Protein AF-A0A4Q2QPT4-F1 (afdb_monomer_lite)

Foldseek 3Di:
DQVVCCVPVVDRQDADEDEAEPPHADADPDDDDFDQWDALVNQVVRLVVVCVVCVVVVNNVCNLRHQEYETEQRWGDHPPDTREGDCVNCQNVLVSCVVPPRYAYAYERCAPYDPVSVVSCVVSRNVHYDDDCNVVVVVVVVVVD

Secondary structure (DSSP, 8-state):
-HHHHHHHHSS----EEEE--SSPSS--SS---PPPPPPHHHHHHHHHHHHHHHHHTT-GGGGGGEEEEE---S-EE-SS-EE---HHHHHHHHHHHTTSTT-EEEES--TT--HHHHHHHHHTTEEEE---HHHHHHHHHHHH-

Sequence (145 aa):
AEETCLEHFGEADLEYVIGTEVPVPGGAHETLSELAVTTPDAARATLEAHRHAFEKQGLNAIWPRIIALVVQPGVEFDHTNVIDYQPAKASALSQMVENYETLIFEAHSTDYQTPQSLRQLVIDHFAILKVGPALTFALREALFS

Radius of gyration: 17.46 Å; chains: 1; bounding box: 48×27×54 Å

pLDDT: mean 91.47, std 11.63, range [47.97, 98.69]

Structure (mmCIF, N/CA/C/O backbone):
data_AF-A0A4Q2QPT4-F1
#
_entry.id   AF-A0A4Q2QPT4-F1
#
loop_
_atom_site.group_PDB
_atom_site.id
_atom_site.type_symbol
_atom_site.label_atom_id
_atom_site.label_alt_id
_atom_site.label_comp_id
_atom_site.label_asym_id
_atom_site.label_entity_id
_atom_site.label_seq_id
_atom_site.pdbx_PDB_ins_code
_atom_site.Cartn_x
_atom_site.Cartn_y
_atom_site.Cartn_z
_atom_site.occupancy
_atom_site.B_iso_or_equiv
_atom_site.auth_seq_id
_atom_site.auth_comp_id
_atom_site.auth_asym_id
_atom_site.auth_atom_id
_atom_site.pdbx_PDB_model_num
ATOM 1 N N . ALA A 1 1 ? -20.341 10.475 3.354 1.00 83.75 1 ALA A N 1
ATOM 2 C CA . ALA A 1 1 ? -19.802 9.129 3.078 1.00 83.75 1 ALA A CA 1
ATOM 3 C C . ALA A 1 1 ? -20.446 8.129 4.026 1.00 83.75 1 ALA A C 1
ATOM 5 O O . ALA A 1 1 ? -21.380 7.490 3.589 1.00 83.75 1 ALA A O 1
ATOM 6 N N . GLU A 1 2 ? -20.076 8.081 5.311 1.00 89.00 2 GLU A N 1
ATOM 7 C CA . GLU A 1 2 ? -20.729 7.182 6.290 1.00 89.00 2 GLU A CA 1
ATOM 8 C C . GLU A 1 2 ? -22.237 7.432 6.426 1.00 89.00 2 GLU A C 1
ATOM 10 O O . GLU A 1 2 ? -23.032 6.513 6.274 1.00 89.00 2 GLU A O 1
ATOM 15 N N . GLU A 1 3 ? -22.645 8.691 6.620 1.00 89.50 3 GLU A N 1
ATOM 16 C CA . GLU A 1 3 ? -24.069 9.069 6.642 1.00 89.50 3 GLU A CA 1
ATOM 17 C C . GLU A 1 3 ? -24.772 8.677 5.337 1.00 89.50 3 GLU A C 1
ATOM 19 O O . GLU A 1 3 ? -25.861 8.124 5.357 1.00 89.50 3 GLU A O 1
ATOM 24 N N . THR A 1 4 ? -24.101 8.869 4.200 1.00 89.88 4 THR A N 1
ATOM 25 C CA . THR A 1 4 ? -24.604 8.493 2.875 1.00 89.88 4 THR A CA 1
ATOM 26 C C . THR A 1 4 ? -24.794 6.979 2.745 1.00 89.88 4 THR A C 1
ATOM 28 O O . THR A 1 4 ? -25.803 6.547 2.197 1.00 89.88 4 THR A O 1
ATOM 31 N N . CYS A 1 5 ? -23.862 6.163 3.253 1.00 89.88 5 CYS A N 1
ATOM 32 C CA . CYS A 1 5 ? -24.009 4.708 3.244 1.00 89.88 5 CYS A CA 1
ATOM 33 C C . CYS A 1 5 ? -25.182 4.263 4.118 1.00 89.88 5 CYS A C 1
ATOM 35 O O . CYS A 1 5 ? -26.011 3.474 3.673 1.00 89.88 5 CYS A O 1
ATOM 37 N N . LEU A 1 6 ? -25.331 4.853 5.306 1.00 90.81 6 LEU A N 1
ATOM 38 C CA . LEU A 1 6 ? -26.476 4.583 6.175 1.00 90.81 6 LEU A CA 1
ATOM 39 C C . LEU A 1 6 ? -27.805 4.982 5.521 1.00 90.81 6 LEU A C 1
ATOM 41 O O . LEU A 1 6 ? -28.767 4.219 5.577 1.00 90.81 6 LEU A O 1
ATOM 45 N N . GLU A 1 7 ? -27.861 6.147 4.879 1.00 94.38 7 GLU A N 1
ATOM 46 C CA . GLU A 1 7 ? -29.065 6.649 4.211 1.00 94.38 7 GLU A CA 1
ATOM 47 C C . GLU A 1 7 ? -29.478 5.798 3.003 1.00 94.38 7 GLU A C 1
ATOM 49 O O . GLU A 1 7 ? -30.671 5.570 2.794 1.00 94.38 7 GLU A O 1
ATOM 54 N N . HIS A 1 8 ? -28.515 5.331 2.201 1.00 93.31 8 HIS A N 1
ATOM 55 C CA . HIS A 1 8 ? -28.798 4.634 0.943 1.00 93.31 8 HIS A CA 1
ATOM 56 C C . HIS A 1 8 ? -28.779 3.106 1.043 1.00 93.31 8 HIS A C 1
ATOM 58 O O . HIS A 1 8 ? -29.519 2.449 0.308 1.00 93.31 8 HIS A O 1
ATOM 64 N N . PHE A 1 9 ? -27.955 2.543 1.926 1.00 91.31 9 PHE A N 1
ATOM 65 C CA . PHE A 1 9 ? -27.719 1.100 2.038 1.00 91.31 9 PHE A CA 1
ATOM 66 C C . PHE A 1 9 ? -28.121 0.528 3.405 1.00 91.31 9 PHE A C 1
ATOM 68 O O . PHE A 1 9 ? -28.244 -0.685 3.540 1.00 91.31 9 PHE A O 1
ATOM 75 N N . GLY A 1 10 ? -28.405 1.373 4.404 1.00 91.06 10 GLY A N 1
ATOM 76 C CA . GLY A 1 10 ? -28.846 0.936 5.734 1.00 91.06 10 GLY A CA 1
ATOM 77 C C . GLY A 1 10 ? -27.727 0.391 6.626 1.00 91.06 10 GLY A C 1
ATOM 78 O O . GLY A 1 10 ? -27.996 -0.025 7.753 1.00 91.06 10 GLY A O 1
ATOM 79 N N . GLU A 1 11 ? -26.483 0.423 6.151 1.00 89.38 11 GLU A N 1
ATOM 80 C CA . GLU A 1 11 ? -25.293 -0.014 6.873 1.00 89.38 11 GLU A CA 1
ATOM 81 C C . GLU A 1 11 ? -24.099 0.912 6.603 1.00 89.38 11 GLU A C 1
ATOM 83 O O . GLU A 1 11 ? -24.078 1.672 5.636 1.00 89.38 11 GLU A O 1
ATOM 88 N N . ALA A 1 12 ? -23.128 0.883 7.516 1.00 86.88 12 ALA A N 1
ATOM 89 C CA . ALA A 1 12 ? -21.880 1.634 7.443 1.00 86.88 12 ALA A CA 1
ATOM 90 C C . ALA A 1 12 ? -20.723 0.637 7.298 1.00 86.88 12 ALA A C 1
ATOM 92 O O . ALA A 1 12 ? -20.114 0.219 8.285 1.00 86.88 12 ALA A O 1
ATOM 93 N N . ASP A 1 13 ? -20.460 0.221 6.063 1.00 87.56 13 ASP A N 1
ATOM 94 C CA . ASP A 1 13 ? -19.527 -0.847 5.686 1.00 87.56 13 ASP A CA 1
ATOM 95 C C . ASP A 1 13 ? -18.240 -0.324 5.022 1.00 87.56 13 ASP A C 1
ATOM 97 O O . ASP A 1 13 ? -17.415 -1.106 4.563 1.00 87.56 13 ASP A O 1
ATOM 101 N N . LEU A 1 14 ? -18.034 0.999 5.008 1.00 93.00 14 LEU A N 1
ATOM 102 C CA . LEU A 1 14 ? -16.844 1.613 4.417 1.00 93.00 14 LEU A CA 1
ATOM 103 C C . LEU A 1 14 ? -15.553 1.115 5.076 1.00 93.00 14 LEU A C 1
ATOM 105 O O . LEU A 1 14 ? -15.397 1.183 6.298 1.00 93.00 14 LEU A O 1
ATOM 109 N N . GLU A 1 15 ? -14.611 0.699 4.235 1.00 94.75 15 GLU A N 1
ATOM 110 C CA . GLU A 1 15 ? -13.240 0.361 4.604 1.00 94.75 15 GLU A CA 1
ATOM 111 C C . GLU A 1 15 ? -12.298 1.534 4.309 1.00 94.75 15 GLU A C 1
ATOM 113 O O . GLU A 1 15 ? -12.516 2.335 3.394 1.00 94.75 15 GLU A O 1
ATOM 118 N N . TYR A 1 16 ? -11.237 1.640 5.103 1.00 95.81 16 TYR A N 1
ATOM 119 C CA . TYR A 1 16 ? -10.326 2.774 5.093 1.00 95.81 16 TYR A CA 1
ATOM 120 C C . TYR A 1 16 ? -8.893 2.340 4.815 1.00 95.81 16 TYR A C 1
ATOM 122 O O . TYR A 1 16 ? -8.381 1.381 5.396 1.00 95.81 16 TYR A O 1
ATOM 130 N N . VAL A 1 17 ? -8.224 3.131 3.982 1.00 97.38 17 VAL A N 1
ATOM 131 C CA . VAL A 1 17 ? -6.775 3.107 3.800 1.00 97.38 17 VAL A CA 1
ATOM 132 C C . VAL A 1 17 ? -6.216 4.426 4.324 1.00 97.38 17 VAL A C 1
ATOM 134 O O . VAL A 1 17 ? -6.772 5.491 4.047 1.00 97.38 17 VAL A O 1
ATOM 137 N N . ILE A 1 18 ? -5.147 4.360 5.116 1.00 96.56 18 ILE A N 1
ATOM 138 C CA . ILE A 1 18 ? -4.504 5.533 5.726 1.00 96.56 18 ILE A CA 1
ATOM 139 C C . ILE A 1 18 ? -3.023 5.603 5.360 1.00 96.56 18 ILE A C 1
ATOM 141 O O . ILE A 1 18 ? -2.448 4.645 4.855 1.00 96.56 18 ILE A O 1
ATOM 145 N N . GLY A 1 19 ? -2.380 6.724 5.682 1.00 94.44 19 GLY A N 1
ATOM 146 C CA . GLY A 1 19 ? -0.969 6.944 5.381 1.00 94.44 19 GLY A CA 1
ATOM 147 C C . GLY A 1 19 ? -0.740 7.549 4.001 1.00 94.44 19 GLY A C 1
ATOM 148 O O . GLY A 1 19 ? -1.667 7.947 3.301 1.00 94.44 19 GLY A O 1
ATOM 149 N N . THR A 1 20 ? 0.535 7.682 3.666 1.00 88.94 20 THR A N 1
ATOM 150 C CA . THR A 1 20 ? 1.016 8.193 2.387 1.00 88.94 20 THR A CA 1
ATOM 151 C C . THR A 1 20 ? 2.394 7.608 2.147 1.00 88.94 20 THR A C 1
ATOM 153 O O . THR A 1 20 ? 3.200 7.436 3.064 1.00 88.94 20 THR A O 1
ATOM 156 N N . GLU A 1 21 ? 2.684 7.359 0.892 1.00 73.81 21 GLU A N 1
ATOM 157 C CA . GLU A 1 21 ? 4.015 7.221 0.352 1.00 73.81 21 GLU A CA 1
ATOM 158 C C . GLU A 1 21 ? 4.742 8.571 0.450 1.00 73.81 21 GLU A C 1
ATOM 160 O O . GLU A 1 21 ? 4.156 9.642 0.260 1.00 73.81 21 GLU A O 1
ATOM 165 N N . VAL A 1 22 ? 6.020 8.525 0.821 1.00 63.50 22 VAL A N 1
ATOM 166 C CA . VAL A 1 22 ? 6.912 9.687 0.834 1.00 63.50 22 VAL A CA 1
ATOM 167 C C . VAL A 1 22 ? 8.221 9.252 0.175 1.00 63.50 22 VAL A C 1
ATOM 169 O O . VAL A 1 22 ? 8.831 8.299 0.668 1.00 63.50 22 VAL A O 1
ATOM 172 N N . PRO A 1 23 ? 8.682 9.935 -0.891 1.00 61.66 23 PRO A N 1
ATOM 173 C CA . PRO A 1 23 ? 8.060 11.096 -1.545 1.00 61.66 23 PRO A CA 1
ATOM 174 C C . PRO A 1 23 ? 6.756 10.755 -2.297 1.00 61.66 23 PRO A C 1
ATOM 176 O O . PRO A 1 23 ? 6.460 9.588 -2.530 1.00 61.66 23 PRO A O 1
ATOM 179 N N . VAL A 1 24 ? 5.975 11.791 -2.635 1.00 60.62 24 VAL A N 1
ATOM 180 C CA . VAL A 1 24 ? 4.723 11.690 -3.415 1.00 60.62 24 VAL A CA 1
ATOM 181 C C . VAL A 1 24 ? 5.013 10.975 -4.747 1.00 60.62 24 VAL A C 1
ATOM 183 O O . VAL A 1 24 ? 6.026 11.300 -5.373 1.00 60.62 24 VAL A O 1
ATOM 186 N N . PRO A 1 25 ? 4.170 10.037 -5.206 1.00 54.25 25 PRO A N 1
ATOM 187 C CA . PRO A 1 25 ? 4.446 9.227 -6.374 1.00 54.25 25 PRO A CA 1
ATOM 188 C C . PRO A 1 25 ? 4.097 9.999 -7.641 1.00 54.25 25 PRO A C 1
ATOM 190 O O . PRO A 1 25 ? 3.323 10.961 -7.627 1.00 54.25 25 PRO A O 1
ATOM 193 N N . GLY A 1 26 ? 4.634 9.529 -8.764 1.00 53.28 26 GLY A N 1
ATOM 194 C CA . GLY A 1 26 ? 4.325 10.090 -10.079 1.00 53.28 26 GLY A CA 1
ATOM 195 C C . GLY A 1 26 ? 5.519 10.695 -10.807 1.00 53.28 26 GLY A C 1
ATOM 196 O O . GLY A 1 26 ? 5.363 11.709 -11.483 1.00 53.28 26 GLY A O 1
ATOM 197 N N . GLY A 1 27 ? 6.680 10.042 -10.729 1.00 52.84 27 GLY A N 1
ATOM 198 C CA . GLY A 1 27 ? 7.859 10.398 -11.510 1.00 52.84 27 GLY A CA 1
ATOM 199 C C . GLY A 1 27 ? 8.665 11.497 -10.837 1.00 52.84 27 GLY A C 1
ATOM 200 O O . GLY A 1 27 ? 8.370 12.686 -10.961 1.00 52.84 27 GLY A O 1
ATOM 201 N N . ALA A 1 28 ? 9.729 11.093 -10.145 1.00 51.69 28 ALA A N 1
ATOM 202 C CA . ALA A 1 28 ? 10.767 12.030 -9.763 1.00 51.69 28 ALA A CA 1
ATOM 203 C C . ALA A 1 28 ? 11.248 12.755 -11.036 1.00 51.69 28 ALA A C 1
ATOM 205 O O . ALA A 1 28 ? 11.717 12.133 -11.985 1.00 51.69 28 ALA A O 1
ATOM 206 N N . HIS A 1 29 ? 11.109 14.083 -11.073 1.00 47.97 29 HIS A N 1
ATOM 207 C CA . HIS A 1 29 ? 11.714 14.911 -12.123 1.00 47.97 29 HIS A CA 1
ATOM 208 C C . HIS A 1 29 ? 13.254 14.906 -12.047 1.00 47.97 29 HIS A C 1
ATOM 210 O O . HIS A 1 29 ? 13.923 15.407 -12.950 1.00 47.97 29 HIS A O 1
ATOM 216 N N . GLU A 1 30 ? 13.810 14.338 -10.976 1.00 51.53 30 GLU A N 1
ATOM 217 C CA . GLU A 1 30 ? 15.232 14.092 -10.775 1.00 51.53 30 GLU A CA 1
ATOM 218 C C . GLU A 1 30 ? 15.541 12.607 -10.987 1.00 51.53 30 GLU A C 1
ATOM 220 O O . GLU A 1 30 ? 14.717 11.748 -10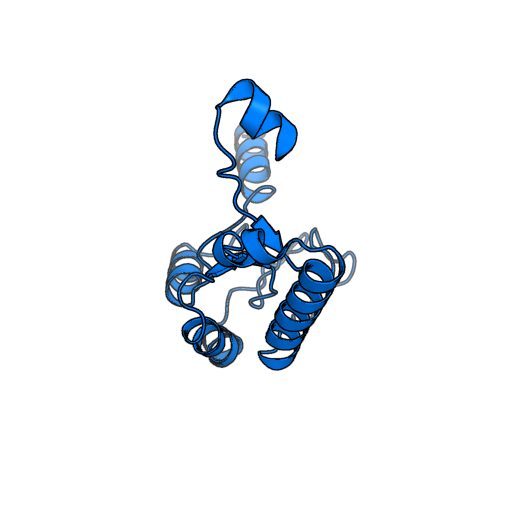.681 1.00 51.53 30 GLU A O 1
ATOM 225 N N . THR A 1 31 ? 16.735 12.309 -11.505 1.00 56.84 31 THR A N 1
ATOM 226 C CA . THR A 1 31 ? 17.242 10.947 -11.709 1.00 56.84 31 THR A CA 1
ATOM 227 C C . THR A 1 31 ? 16.958 10.079 -10.483 1.00 56.84 31 THR A C 1
ATOM 229 O O . THR A 1 31 ? 17.414 10.413 -9.386 1.00 56.84 31 THR A O 1
ATOM 232 N N . LEU A 1 32 ? 16.227 8.974 -10.665 1.00 61.34 32 LEU A N 1
ATOM 233 C CA . LEU A 1 32 ? 15.909 8.051 -9.579 1.00 61.34 32 LEU A CA 1
ATOM 234 C C . LEU A 1 32 ? 17.197 7.557 -8.902 1.00 61.34 32 LEU A C 1
ATOM 236 O O . LEU A 1 32 ? 17.977 6.795 -9.474 1.00 61.34 32 LEU A O 1
ATOM 240 N N . SER A 1 33 ? 17.426 8.023 -7.674 1.00 61.59 33 SER A N 1
ATOM 241 C CA . SER A 1 33 ? 18.404 7.447 -6.749 1.00 61.59 33 SER A CA 1
ATOM 242 C C . SER A 1 33 ? 17.737 6.357 -5.90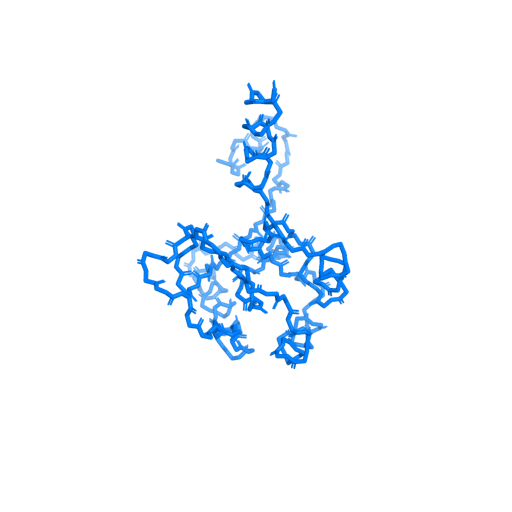1 1.00 61.59 33 SER A C 1
ATOM 244 O O . SER A 1 33 ? 16.540 6.106 -6.042 1.00 61.59 33 SER A O 1
ATOM 246 N N . GLU A 1 34 ? 18.510 5.656 -5.062 1.00 63.88 34 GLU A N 1
ATOM 247 C CA . GLU A 1 34 ? 17.969 4.587 -4.215 1.00 63.88 34 GLU A CA 1
ATOM 248 C C . GLU A 1 34 ? 16.755 5.066 -3.406 1.00 63.88 34 GLU A C 1
ATOM 250 O O . GLU A 1 34 ? 16.831 6.026 -2.639 1.00 63.88 34 GLU A O 1
ATOM 255 N N . LEU A 1 35 ? 15.638 4.355 -3.559 1.00 81.25 35 LEU A N 1
ATOM 256 C CA . LEU A 1 35 ? 14.403 4.647 -2.851 1.00 81.25 35 LEU A CA 1
ATOM 257 C C . LEU A 1 35 ? 14.424 4.002 -1.466 1.00 81.25 35 LEU A C 1
ATOM 259 O O . LEU A 1 35 ? 14.604 2.788 -1.327 1.00 81.25 35 LEU A O 1
ATOM 263 N N . ALA A 1 36 ? 14.244 4.819 -0.431 1.00 87.75 36 ALA A N 1
ATOM 264 C CA . ALA A 1 36 ? 14.191 4.336 0.938 1.00 87.75 36 ALA A CA 1
ATOM 265 C C . ALA A 1 36 ? 12.868 3.604 1.193 1.00 87.75 36 ALA A C 1
ATOM 267 O O . ALA A 1 36 ? 11.790 4.183 1.067 1.00 87.75 36 ALA A O 1
ATOM 268 N N . VAL A 1 37 ? 12.962 2.336 1.597 1.00 93.75 37 VAL A N 1
ATOM 269 C CA . VAL A 1 37 ? 11.810 1.575 2.088 1.00 93.75 37 VAL A CA 1
ATOM 270 C C . VAL A 1 37 ? 11.315 2.204 3.392 1.00 93.75 37 VAL A C 1
ATOM 272 O O . VAL A 1 37 ? 12.124 2.564 4.254 1.00 93.75 37 VAL A O 1
ATOM 275 N N . THR A 1 38 ? 9.997 2.327 3.561 1.00 95.50 38 THR A N 1
ATOM 276 C CA . THR A 1 38 ? 9.408 2.801 4.821 1.00 95.50 38 THR A CA 1
ATOM 277 C C . THR A 1 38 ? 9.880 1.931 5.985 1.00 95.50 38 THR A C 1
ATOM 279 O O . THR A 1 38 ? 9.809 0.704 5.945 1.00 95.50 38 THR A O 1
ATOM 282 N N . THR A 1 39 ? 10.364 2.556 7.056 1.00 96.12 39 THR A N 1
ATOM 283 C CA . THR A 1 39 ? 10.825 1.801 8.222 1.00 96.12 39 THR A CA 1
ATOM 284 C C . THR A 1 39 ? 9.638 1.289 9.049 1.00 96.12 39 THR A C 1
ATOM 286 O O . THR A 1 39 ? 8.605 1.962 9.129 1.00 96.12 39 THR A O 1
ATOM 289 N N . PRO A 1 40 ? 9.779 0.143 9.743 1.00 97.38 40 PRO A N 1
ATOM 290 C CA . PRO A 1 40 ? 8.759 -0.346 10.672 1.00 97.38 40 PRO A CA 1
ATOM 291 C C . PRO A 1 40 ? 8.350 0.686 11.732 1.00 97.38 40 PRO A C 1
ATOM 293 O O . PRO A 1 40 ? 7.176 0.781 12.074 1.00 97.38 40 PRO A O 1
ATOM 296 N N . ASP A 1 41 ? 9.304 1.479 12.230 1.00 97.50 41 ASP A N 1
ATOM 297 C CA . ASP A 1 41 ? 9.041 2.531 13.218 1.00 97.50 41 ASP A CA 1
ATOM 298 C C . ASP A 1 41 ? 8.189 3.666 12.645 1.00 97.50 41 ASP A C 1
ATOM 300 O O . ASP A 1 41 ? 7.244 4.103 13.296 1.00 97.50 41 ASP A O 1
ATOM 304 N N . ALA A 1 42 ? 8.471 4.115 11.417 1.00 96.19 42 ALA A N 1
ATOM 305 C CA . ALA A 1 42 ? 7.682 5.157 10.761 1.00 96.19 42 ALA A CA 1
ATOM 306 C C . ALA A 1 42 ? 6.247 4.688 10.466 1.00 96.19 42 ALA A C 1
ATOM 308 O O . ALA A 1 42 ? 5.286 5.436 10.671 1.00 96.19 42 ALA A O 1
ATOM 309 N N . ALA A 1 43 ? 6.092 3.434 10.037 1.00 96.62 43 ALA A N 1
ATOM 310 C CA . ALA A 1 43 ? 4.782 2.840 9.806 1.00 96.62 43 ALA A CA 1
ATOM 311 C C . ALA A 1 43 ? 3.987 2.691 11.121 1.00 96.62 43 ALA A C 1
ATOM 313 O O . ALA A 1 43 ? 2.836 3.127 11.188 1.00 96.62 43 ALA A O 1
ATOM 314 N N . ARG A 1 44 ? 4.612 2.207 12.209 1.00 97.44 44 ARG A N 1
ATOM 315 C CA . ARG A 1 44 ? 3.987 2.171 13.548 1.00 97.44 44 ARG A CA 1
ATOM 316 C C . ARG A 1 44 ? 3.595 3.556 14.052 1.00 97.44 44 ARG A C 1
ATOM 318 O O . ARG A 1 44 ? 2.471 3.737 14.512 1.00 97.44 44 ARG A O 1
ATOM 325 N N . ALA A 1 45 ? 4.484 4.539 13.919 1.00 97.31 45 ALA A N 1
ATOM 326 C CA . ALA A 1 45 ? 4.207 5.912 14.329 1.00 97.31 45 ALA A CA 1
ATOM 327 C C . ALA A 1 45 ? 3.007 6.500 13.568 1.00 97.31 45 ALA A C 1
ATOM 329 O O . ALA A 1 45 ? 2.171 7.179 14.163 1.00 97.31 45 ALA A O 1
ATOM 330 N N . THR A 1 46 ? 2.877 6.196 12.272 1.00 96.62 46 THR A N 1
ATOM 331 C CA . THR A 1 46 ? 1.720 6.609 11.464 1.00 96.62 46 THR A CA 1
ATOM 332 C C . THR A 1 46 ? 0.424 5.973 11.963 1.00 96.62 46 THR A C 1
ATOM 334 O O . THR A 1 46 ? -0.572 6.684 12.128 1.00 96.62 46 THR A O 1
ATOM 337 N N . LEU A 1 47 ? 0.430 4.666 12.248 1.00 96.31 47 LEU A N 1
ATOM 338 C CA . LEU A 1 47 ? -0.728 3.959 12.808 1.00 96.31 47 LEU A CA 1
ATOM 339 C C . LEU A 1 47 ? -1.140 4.548 14.161 1.00 96.31 47 LEU A C 1
ATOM 341 O O . LEU A 1 47 ? -2.313 4.856 14.377 1.00 96.31 47 LEU A O 1
ATOM 345 N N . GLU A 1 48 ? -0.182 4.763 15.063 1.00 96.56 48 GLU A N 1
ATOM 346 C CA . GLU A 1 48 ? -0.444 5.359 16.373 1.00 96.56 48 GLU A CA 1
ATOM 347 C C . GLU A 1 48 ? -0.981 6.785 16.256 1.00 96.56 48 GLU A C 1
ATOM 349 O O . GLU A 1 48 ? -1.933 7.133 16.956 1.00 96.56 48 GLU A O 1
ATOM 354 N N . ALA A 1 49 ? -0.421 7.607 15.367 1.00 97.31 49 ALA A N 1
ATOM 355 C CA . ALA A 1 49 ? -0.898 8.968 15.144 1.00 97.31 49 ALA A CA 1
ATOM 356 C C . ALA A 1 49 ? -2.363 8.985 14.678 1.00 97.31 49 ALA A C 1
ATOM 358 O O . ALA A 1 49 ? -3.165 9.749 15.224 1.00 97.31 49 ALA A O 1
ATOM 359 N N . HIS A 1 50 ? -2.734 8.108 13.738 1.00 97.19 50 HIS A N 1
ATOM 360 C CA . HIS A 1 50 ? -4.120 7.973 13.284 1.00 97.19 50 HIS A CA 1
ATOM 361 C C . HIS A 1 50 ? -5.033 7.457 14.399 1.00 97.19 50 HIS A C 1
ATOM 363 O O . HIS A 1 50 ? -6.094 8.039 14.619 1.00 97.19 50 HIS A O 1
ATOM 369 N N . ARG A 1 51 ? -4.604 6.446 15.170 1.00 95.56 51 ARG A N 1
ATOM 370 C CA . ARG A 1 51 ? -5.377 5.926 16.312 1.00 95.56 51 ARG A CA 1
ATOM 371 C C . ARG A 1 51 ? -5.725 7.031 17.306 1.00 95.56 51 ARG A C 1
ATOM 373 O O . ARG A 1 51 ? -6.892 7.220 17.636 1.00 95.56 51 ARG A O 1
ATOM 380 N N . HIS A 1 52 ? -4.729 7.814 17.723 1.00 97.19 52 HIS A N 1
ATOM 381 C CA . HIS A 1 52 ? -4.940 8.931 18.645 1.00 97.19 52 HIS A CA 1
ATOM 382 C C . HIS A 1 52 ? -5.813 10.038 18.036 1.00 97.19 52 HIS A C 1
ATOM 384 O O . HIS A 1 52 ? -6.579 10.682 18.756 1.00 97.19 52 HIS A O 1
ATOM 390 N N . ALA A 1 53 ? -5.697 10.301 16.731 1.00 97.00 53 ALA A N 1
ATOM 391 C CA . ALA A 1 53 ? -6.539 11.283 16.052 1.00 97.00 53 ALA A CA 1
ATOM 392 C C . ALA A 1 53 ? -8.011 10.839 16.021 1.00 97.00 53 ALA A C 1
ATOM 394 O O . ALA A 1 53 ? -8.886 11.642 16.345 1.00 97.00 53 ALA A O 1
ATOM 395 N N . PHE A 1 54 ? -8.283 9.567 15.714 1.00 95.75 54 PHE A N 1
ATOM 396 C CA . PHE A 1 54 ? -9.638 9.012 15.736 1.00 95.75 54 PHE A CA 1
ATOM 397 C C . PHE A 1 54 ? -10.223 8.969 17.148 1.00 95.75 54 PHE A C 1
ATOM 399 O O . PHE A 1 54 ? -11.365 9.393 17.331 1.00 95.75 54 PHE A O 1
ATOM 406 N N . GLU A 1 55 ? -9.437 8.570 18.152 1.00 96.50 55 GLU A N 1
ATOM 407 C CA . GLU A 1 55 ? -9.846 8.604 19.564 1.00 96.50 55 GLU A CA 1
ATOM 408 C C . GLU A 1 55 ? -10.308 10.006 19.986 1.00 96.50 55 GLU A C 1
ATOM 410 O O . GLU A 1 55 ? -11.380 10.154 20.576 1.00 96.50 55 GLU A O 1
ATOM 415 N N . LYS A 1 56 ? -9.558 11.053 19.616 1.00 97.38 56 LYS A N 1
ATOM 416 C CA . LYS A 1 56 ? -9.905 12.453 19.927 1.00 97.38 56 LYS A CA 1
ATOM 417 C C . LYS A 1 56 ? -11.209 12.927 19.284 1.00 97.38 56 LYS A C 1
ATOM 419 O O . LYS A 1 56 ? -11.834 13.838 19.817 1.00 97.38 56 LYS A O 1
ATOM 424 N N . GLN A 1 57 ? -11.599 12.339 18.156 1.00 96.44 57 GLN A N 1
ATOM 425 C CA . GLN A 1 57 ? -12.845 12.657 17.452 1.00 96.44 57 GLN A CA 1
ATOM 426 C C . GLN A 1 57 ? -13.994 11.700 17.815 1.00 96.44 57 GLN A C 1
ATOM 428 O O . GLN A 1 57 ? -15.086 11.823 17.270 1.00 96.44 57 GLN A O 1
ATOM 433 N N . GLY A 1 58 ? -13.770 10.735 18.717 1.00 96.19 58 GLY A N 1
ATOM 434 C CA . GLY A 1 58 ? -14.768 9.719 19.066 1.00 96.19 58 GLY A CA 1
ATOM 435 C C . GLY A 1 58 ? -15.010 8.671 17.971 1.00 96.19 58 GLY A C 1
ATOM 436 O O . GLY A 1 58 ? -16.002 7.951 18.026 1.00 96.19 58 GLY A O 1
ATOM 437 N N . LEU A 1 59 ? -14.106 8.546 16.994 1.00 93.31 59 LEU A N 1
ATOM 438 C CA . LEU A 1 59 ? -14.239 7.674 15.818 1.00 93.31 59 LEU A CA 1
ATOM 439 C C . LEU A 1 59 ? -13.634 6.274 16.024 1.00 93.31 59 LEU A C 1
ATOM 441 O O . LEU A 1 59 ? -13.261 5.603 15.071 1.00 93.31 59 LEU A O 1
ATOM 445 N N . ASN A 1 60 ? -13.552 5.793 17.264 1.00 92.44 60 ASN A N 1
ATOM 446 C CA . ASN A 1 60 ? -12.913 4.510 17.599 1.00 92.44 60 ASN A CA 1
ATOM 447 C C . ASN A 1 60 ? -13.499 3.307 16.852 1.00 92.44 60 ASN A C 1
ATOM 449 O O . ASN A 1 60 ? -12.786 2.353 16.550 1.00 92.44 60 ASN A O 1
ATOM 453 N N . ALA A 1 61 ? -14.792 3.367 16.531 1.00 91.06 61 ALA A N 1
ATOM 454 C CA . ALA A 1 61 ? -15.502 2.305 15.828 1.00 91.06 61 ALA A CA 1
ATOM 455 C C . ALA A 1 61 ? -14.986 2.060 14.399 1.00 91.06 61 ALA A C 1
ATOM 457 O O . ALA A 1 61 ? -15.287 1.017 13.825 1.00 91.06 61 ALA A O 1
ATOM 458 N N . ILE A 1 62 ? -14.216 2.986 13.812 1.00 91.50 62 ILE A N 1
ATOM 459 C CA . ILE A 1 62 ? -13.648 2.788 12.473 1.00 91.50 62 ILE A CA 1
ATOM 460 C C . ILE A 1 62 ? -12.348 1.984 12.502 1.00 91.50 62 ILE A C 1
ATOM 462 O O . ILE A 1 62 ? -11.952 1.482 11.460 1.00 91.50 62 ILE A O 1
ATOM 466 N N . TRP A 1 63 ? -11.677 1.856 13.656 1.00 92.56 63 TRP A N 1
ATOM 467 C CA . TRP A 1 63 ? -10.357 1.219 13.733 1.00 92.56 63 TRP A CA 1
ATOM 468 C C . TRP A 1 63 ? -10.332 -0.205 13.149 1.00 92.56 63 TRP A C 1
ATOM 470 O O . TRP A 1 63 ? -9.443 -0.482 12.349 1.00 92.56 63 TRP A O 1
ATOM 480 N N . PRO A 1 64 ? -11.325 -1.079 13.422 1.00 92.25 64 PRO A N 1
ATOM 481 C CA . PRO A 1 64 ? -11.392 -2.400 12.790 1.00 92.25 64 PRO A CA 1
ATOM 482 C C . PRO A 1 64 ? -11.634 -2.373 11.270 1.00 92.25 64 PRO A C 1
ATOM 484 O O . PRO A 1 64 ? -11.452 -3.393 10.620 1.00 92.25 64 PRO A O 1
ATOM 487 N N . ARG A 1 65 ? -12.065 -1.233 10.708 1.00 93.88 65 ARG A N 1
ATOM 488 C CA . ARG A 1 65 ? -12.313 -1.022 9.269 1.00 93.88 65 ARG A CA 1
ATOM 489 C C . ARG A 1 65 ? -11.145 -0.327 8.560 1.00 93.88 65 ARG A C 1
ATOM 491 O O . ARG A 1 65 ? -11.247 -0.022 7.376 1.00 93.88 65 ARG A O 1
ATOM 498 N N . ILE A 1 66 ? -10.039 -0.061 9.258 1.00 95.44 66 ILE A N 1
ATOM 499 C CA . ILE A 1 66 ? -8.788 0.365 8.626 1.00 95.44 66 ILE A CA 1
ATOM 500 C C . ILE A 1 66 ? -8.068 -0.893 8.152 1.00 95.44 66 ILE A C 1
ATOM 502 O O . ILE A 1 66 ? -7.465 -1.609 8.951 1.00 95.44 66 ILE A O 1
ATOM 506 N N . ILE A 1 67 ? -8.162 -1.164 6.854 1.00 97.00 67 ILE A N 1
ATOM 507 C CA . ILE A 1 67 ? -7.679 -2.414 6.260 1.00 97.00 67 ILE A CA 1
ATOM 508 C C . ILE A 1 67 ? -6.253 -2.299 5.733 1.00 97.00 67 ILE A C 1
ATOM 510 O O . ILE A 1 67 ? -5.559 -3.306 5.628 1.00 97.00 67 ILE A O 1
ATOM 514 N N . ALA A 1 68 ? -5.787 -1.087 5.409 1.00 98.25 68 ALA A N 1
ATOM 515 C CA . ALA A 1 68 ? -4.457 -0.919 4.847 1.00 98.25 68 ALA A CA 1
ATOM 516 C C . ALA A 1 68 ? -3.740 0.360 5.277 1.00 98.25 68 ALA A C 1
ATOM 518 O O . ALA A 1 68 ? -4.348 1.399 5.558 1.00 98.25 68 ALA A O 1
ATOM 519 N N . LEU A 1 69 ? -2.411 0.266 5.282 1.00 98.00 69 LEU A N 1
ATOM 520 C CA . LEU A 1 69 ? -1.496 1.391 5.417 1.00 98.00 69 LEU A CA 1
ATOM 521 C C . LEU A 1 69 ? -0.730 1.576 4.104 1.00 98.00 69 LEU A C 1
ATOM 523 O O . LEU A 1 69 ? -0.091 0.638 3.623 1.00 98.00 69 LEU A O 1
ATOM 527 N N . VAL A 1 70 ? -0.752 2.787 3.552 1.00 97.75 70 VAL A N 1
ATOM 528 C CA . VAL A 1 70 ? 0.108 3.141 2.421 1.00 97.75 70 VAL A CA 1
ATOM 529 C C . VAL A 1 70 ? 1.542 3.315 2.908 1.00 97.75 70 VAL A C 1
ATOM 531 O O . VAL A 1 70 ? 1.805 4.063 3.855 1.00 97.75 70 VAL A O 1
ATOM 534 N N . VAL A 1 71 ? 2.469 2.615 2.260 1.00 96.31 71 VAL A N 1
ATOM 535 C CA . VAL A 1 71 ? 3.906 2.609 2.572 1.00 96.31 71 VAL A CA 1
ATOM 536 C C . VAL A 1 71 ? 4.726 2.529 1.282 1.00 96.31 71 VAL A C 1
ATOM 538 O O . VAL A 1 71 ? 4.212 2.183 0.222 1.00 96.31 71 VAL A O 1
ATOM 541 N N . GLN A 1 72 ? 6.023 2.817 1.372 1.00 95.81 72 GLN A N 1
ATOM 542 C CA . GLN A 1 72 ? 6.968 2.705 0.264 1.00 95.81 72 GLN A CA 1
ATOM 543 C C . GLN A 1 72 ? 7.754 1.376 0.361 1.00 95.81 72 GLN A C 1
ATOM 545 O O . GLN A 1 72 ? 8.635 1.277 1.220 1.00 95.81 72 GLN A O 1
ATOM 550 N N . PRO A 1 73 ? 7.476 0.353 -0.480 1.00 95.75 73 PRO A N 1
ATOM 551 C CA . PRO A 1 73 ? 8.199 -0.931 -0.493 1.00 95.75 73 PRO A CA 1
ATOM 552 C C . PRO A 1 73 ? 9.563 -0.891 -1.199 1.00 95.75 73 PRO A C 1
ATOM 554 O O . PRO A 1 73 ? 10.253 -1.910 -1.255 1.00 95.75 73 PRO A O 1
ATOM 557 N N . GLY A 1 74 ? 9.957 0.253 -1.762 1.00 94.31 74 GLY A N 1
ATOM 558 C CA . GLY A 1 74 ? 11.149 0.368 -2.601 1.00 94.31 74 GLY A CA 1
ATOM 559 C C . GLY A 1 74 ? 10.864 0.074 -4.074 1.00 94.31 74 GLY A C 1
ATOM 560 O O . GLY A 1 74 ? 11.723 -0.498 -4.738 1.00 94.31 74 GLY A O 1
ATOM 561 N N . VAL A 1 75 ? 9.672 0.434 -4.564 1.00 93.69 75 VAL A N 1
ATOM 562 C CA . VAL A 1 75 ? 9.307 0.365 -5.989 1.00 93.69 75 VAL A CA 1
ATOM 563 C C . VAL A 1 75 ? 8.972 1.758 -6.501 1.00 93.69 75 VAL A C 1
ATOM 565 O O . VAL A 1 75 ? 8.317 2.535 -5.810 1.00 93.69 75 VAL A O 1
ATOM 568 N N . GLU A 1 76 ? 9.446 2.081 -7.699 1.00 91.69 76 GLU A N 1
ATOM 569 C CA . GLU A 1 76 ? 9.166 3.348 -8.383 1.00 91.69 76 GL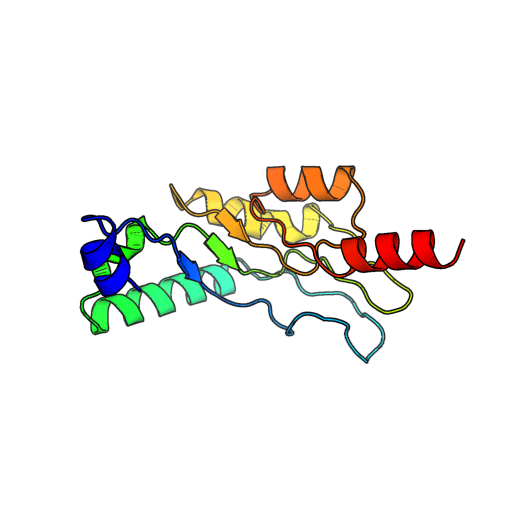U A CA 1
ATOM 570 C C . GLU A 1 76 ? 9.550 3.228 -9.859 1.00 91.69 76 GLU A C 1
ATOM 572 O O . GLU A 1 76 ? 10.232 2.281 -10.262 1.00 91.69 76 GLU A O 1
ATOM 577 N N . PHE A 1 77 ? 9.159 4.202 -10.671 1.00 90.81 77 PHE A N 1
ATOM 578 C CA . PHE A 1 77 ? 9.633 4.341 -12.045 1.00 90.81 77 PHE A CA 1
ATOM 579 C C . PHE A 1 77 ? 9.765 5.818 -12.444 1.00 90.81 77 PHE A C 1
ATOM 581 O O . PHE A 1 77 ? 9.102 6.701 -11.897 1.00 90.81 77 PHE A O 1
ATOM 588 N N . ASP A 1 78 ? 10.642 6.090 -13.410 1.00 87.00 78 ASP A N 1
ATOM 589 C CA . ASP A 1 78 ? 10.772 7.388 -14.075 1.00 87.00 78 ASP A CA 1
ATOM 590 C C . ASP A 1 78 ? 10.577 7.229 -15.591 1.00 87.00 78 ASP A C 1
ATOM 592 O O . ASP A 1 78 ? 10.030 6.237 -16.075 1.00 87.00 78 ASP A O 1
ATOM 596 N N . HIS A 1 79 ? 10.982 8.230 -16.371 1.00 85.50 79 HIS A N 1
ATOM 597 C CA . HIS A 1 79 ? 10.841 8.218 -17.826 1.00 85.50 79 HIS A CA 1
ATOM 598 C C . HIS A 1 79 ? 11.614 7.096 -18.537 1.00 85.50 79 HIS A C 1
ATOM 600 O O . HIS A 1 79 ? 11.269 6.756 -19.670 1.00 85.50 79 HIS A O 1
ATOM 606 N N . THR A 1 80 ? 12.673 6.567 -17.924 1.00 87.06 80 THR A N 1
ATOM 607 C CA . THR A 1 80 ? 13.621 5.640 -18.563 1.00 87.06 80 THR A CA 1
ATOM 608 C C . THR A 1 80 ? 14.013 4.442 -17.700 1.00 87.06 80 THR A C 1
ATOM 610 O O . THR A 1 80 ? 14.619 3.512 -18.229 1.00 87.06 80 THR A O 1
ATOM 613 N N . ASN A 1 81 ? 13.677 4.439 -16.409 1.00 89.25 81 ASN A N 1
ATOM 614 C CA . ASN A 1 81 ? 14.099 3.423 -15.450 1.00 89.25 81 ASN A CA 1
ATOM 615 C C . ASN A 1 81 ? 12.937 2.938 -14.580 1.00 89.25 81 ASN A C 1
ATOM 617 O O . ASN A 1 81 ? 12.009 3.684 -14.272 1.00 89.25 81 ASN A O 1
ATOM 621 N N . VAL A 1 82 ? 13.054 1.691 -14.127 1.00 92.00 82 VAL A N 1
ATOM 622 C CA . VAL A 1 82 ? 12.184 1.071 -13.124 1.00 92.00 82 VAL A CA 1
ATOM 623 C C . VAL A 1 82 ? 13.063 0.653 -11.948 1.00 92.00 82 VAL A C 1
ATOM 625 O O . VAL A 1 82 ? 14.110 0.035 -12.145 1.00 92.00 82 VAL A O 1
ATOM 628 N N . ILE A 1 83 ? 12.658 1.001 -10.727 1.00 92.69 83 ILE A N 1
ATOM 629 C CA . ILE A 1 83 ? 13.239 0.463 -9.497 1.00 92.69 83 ILE A CA 1
ATOM 630 C C . ILE A 1 83 ? 12.466 -0.805 -9.155 1.00 92.69 83 ILE A C 1
ATOM 632 O O . ILE A 1 83 ? 11.318 -0.753 -8.709 1.00 92.69 83 ILE A O 1
ATOM 636 N N . ASP A 1 84 ? 13.099 -1.949 -9.387 1.00 94.81 84 ASP A N 1
ATOM 637 C CA . ASP A 1 84 ? 12.519 -3.245 -9.063 1.00 94.81 84 ASP A CA 1
ATOM 638 C C . ASP A 1 84 ? 12.415 -3.465 -7.554 1.00 94.81 84 ASP A C 1
ATOM 640 O O . ASP A 1 84 ? 13.319 -3.125 -6.780 1.00 94.81 84 ASP A O 1
ATOM 644 N N . TYR A 1 85 ? 11.333 -4.130 -7.155 1.00 97.31 85 TYR A N 1
ATOM 645 C CA . TYR A 1 85 ? 11.142 -4.580 -5.786 1.00 97.31 85 TYR A CA 1
ATOM 646 C C . TYR A 1 85 ? 12.296 -5.475 -5.306 1.00 97.31 85 TYR A C 1
ATOM 648 O O . TYR A 1 85 ? 12.679 -6.446 -5.963 1.00 97.31 85 TYR A O 1
ATOM 656 N N . GLN A 1 86 ? 12.823 -5.176 -4.114 1.00 97.12 86 GLN A N 1
ATOM 657 C CA . GLN A 1 86 ? 13.890 -5.938 -3.463 1.00 97.12 86 GLN A CA 1
ATOM 658 C C . GLN A 1 86 ? 13.392 -6.502 -2.122 1.00 97.12 86 GLN A C 1
ATOM 660 O O . GLN A 1 86 ? 13.474 -5.804 -1.108 1.00 97.12 86 GLN A O 1
ATOM 665 N N . PRO A 1 87 ? 12.953 -7.775 -2.064 1.00 97.75 87 PRO A N 1
ATOM 666 C CA . PRO A 1 87 ? 12.305 -8.353 -0.876 1.00 97.75 87 PRO A CA 1
ATOM 667 C C . PRO A 1 87 ? 13.151 -8.247 0.396 1.00 97.75 87 PRO A C 1
ATOM 669 O O . PRO A 1 87 ? 12.660 -7.942 1.481 1.00 97.75 87 PRO A O 1
ATOM 672 N N . ALA A 1 88 ? 14.470 -8.417 0.258 1.00 97.62 88 ALA A N 1
ATOM 673 C CA . ALA A 1 88 ? 15.405 -8.307 1.373 1.00 97.62 88 ALA A CA 1
ATOM 674 C C . ALA A 1 88 ? 15.374 -6.924 2.053 1.00 97.62 88 ALA A C 1
ATOM 676 O O . ALA A 1 88 ? 15.552 -6.847 3.267 1.00 97.62 88 ALA A O 1
ATOM 677 N N . LYS A 1 89 ? 15.122 -5.841 1.300 1.00 96.56 89 LYS A N 1
ATOM 678 C CA . LYS A 1 89 ? 15.042 -4.475 1.844 1.00 96.56 89 LYS A CA 1
ATOM 679 C C . LYS A 1 89 ? 13.729 -4.229 2.602 1.00 96.56 89 LYS A C 1
ATOM 681 O O . LYS A 1 89 ? 13.726 -3.446 3.547 1.00 96.56 89 LYS A O 1
ATOM 686 N N . ALA A 1 90 ? 12.645 -4.913 2.231 1.00 97.06 90 ALA A N 1
ATOM 687 C CA . ALA A 1 90 ? 11.318 -4.749 2.832 1.00 97.06 90 ALA A CA 1
ATOM 688 C C . ALA A 1 90 ? 10.964 -5.793 3.907 1.00 97.06 90 ALA A C 1
ATOM 690 O O . ALA A 1 90 ? 9.947 -5.647 4.582 1.00 97.06 90 ALA A O 1
ATOM 691 N N . SER A 1 91 ? 11.811 -6.802 4.139 1.00 98.06 91 SER A N 1
ATOM 692 C CA . SER A 1 91 ? 11.512 -7.907 5.065 1.00 98.06 91 SER A CA 1
ATOM 693 C C . SER A 1 91 ? 11.113 -7.450 6.475 1.00 98.06 91 SER A C 1
ATOM 695 O O . SER A 1 91 ? 10.161 -7.973 7.048 1.00 98.06 91 SER A O 1
ATOM 697 N N . ALA A 1 92 ? 11.787 -6.436 7.029 1.00 98.06 92 ALA A N 1
ATOM 698 C CA . ALA A 1 92 ? 11.458 -5.921 8.359 1.00 98.06 92 ALA A CA 1
ATOM 699 C C . ALA A 1 92 ? 10.083 -5.229 8.402 1.00 98.06 92 ALA A C 1
ATOM 701 O O . ALA A 1 92 ? 9.391 -5.293 9.417 1.00 98.06 92 ALA A O 1
ATOM 702 N N . LEU A 1 93 ? 9.690 -4.568 7.308 1.00 97.12 93 LEU A N 1
ATOM 703 C CA . LEU A 1 93 ? 8.381 -3.932 7.175 1.00 97.12 93 LEU A CA 1
ATOM 704 C C . LEU A 1 93 ? 7.282 -4.992 7.017 1.00 97.12 93 LEU A C 1
ATOM 706 O O . LEU A 1 93 ? 6.284 -4.931 7.729 1.00 97.12 93 LEU A O 1
ATOM 710 N N . SER A 1 94 ? 7.519 -6.007 6.182 1.00 97.88 94 SER A N 1
ATOM 711 C CA . SER A 1 94 ? 6.642 -7.176 6.028 1.00 97.88 94 SER A CA 1
ATOM 712 C C . SER A 1 94 ? 6.405 -7.895 7.362 1.00 97.88 94 SER A C 1
ATOM 714 O O . SER A 1 94 ? 5.269 -8.147 7.735 1.00 97.88 94 SER A O 1
ATOM 716 N N . GLN A 1 95 ? 7.451 -8.171 8.145 1.00 98.12 95 GLN A N 1
ATOM 717 C CA . GLN A 1 95 ? 7.294 -8.817 9.460 1.00 98.12 95 GLN A CA 1
ATOM 718 C C . GLN A 1 95 ? 6.546 -7.938 10.472 1.00 98.12 95 GLN A C 1
ATOM 720 O O . GLN A 1 95 ? 5.921 -8.439 11.403 1.00 98.12 95 GLN A O 1
ATOM 725 N N . MET A 1 96 ? 6.628 -6.612 10.333 1.00 97.31 96 MET A N 1
ATOM 726 C CA . MET A 1 96 ? 5.946 -5.701 11.246 1.00 97.31 96 MET A CA 1
ATOM 727 C C . MET A 1 96 ? 4.427 -5.839 11.139 1.00 97.31 96 MET A C 1
ATOM 729 O O . MET A 1 96 ? 3.764 -5.884 12.179 1.00 97.31 96 MET A O 1
ATOM 733 N N . VAL A 1 97 ? 3.893 -5.928 9.915 1.00 97.00 97 VAL A N 1
ATOM 734 C CA . VAL A 1 97 ? 2.442 -5.940 9.692 1.00 97.00 97 VAL A CA 1
ATOM 735 C C . VAL A 1 97 ? 1.775 -7.224 10.182 1.00 97.00 97 VAL A C 1
ATOM 737 O O . VAL A 1 97 ? 0.629 -7.176 10.605 1.00 97.00 97 VAL A O 1
ATOM 740 N N . GLU A 1 98 ? 2.517 -8.330 10.293 1.00 96.56 98 GLU A N 1
ATOM 741 C CA . GLU A 1 98 ? 2.026 -9.597 10.867 1.00 96.56 98 GLU A CA 1
ATOM 742 C C . GLU A 1 98 ? 1.568 -9.478 12.333 1.00 96.56 98 GLU A C 1
ATOM 744 O O . GLU A 1 98 ? 0.846 -10.339 12.832 1.00 96.56 98 GLU A O 1
ATOM 749 N N . ASN A 1 99 ? 1.946 -8.402 13.034 1.00 95.94 99 ASN A N 1
ATOM 750 C CA . ASN A 1 99 ? 1.459 -8.116 14.388 1.00 95.94 99 ASN A CA 1
ATOM 751 C C . ASN A 1 99 ? 0.050 -7.492 14.414 1.00 95.94 99 ASN A C 1
ATOM 753 O O . ASN A 1 99 ? -0.478 -7.227 15.495 1.00 95.94 99 ASN A O 1
ATOM 757 N N . TYR A 1 100 ? -0.544 -7.226 13.250 1.00 93.75 100 TYR A N 1
ATOM 758 C CA . TYR A 1 100 ? -1.854 -6.608 13.089 1.00 93.75 100 TYR A CA 1
ATOM 759 C C . TYR A 1 100 ? -2.775 -7.579 12.348 1.00 93.75 100 TYR A C 1
ATOM 761 O O . TYR A 1 100 ? -2.521 -7.939 11.207 1.00 93.75 100 TYR A O 1
ATOM 769 N N . GLU A 1 101 ? -3.863 -7.997 12.996 1.00 87.44 101 GLU A N 1
ATOM 770 C CA . GLU A 1 101 ? -4.720 -9.090 12.509 1.00 87.44 101 GLU A CA 1
ATOM 771 C C . GLU A 1 101 ? -5.368 -8.815 11.141 1.00 87.44 101 GLU A C 1
ATOM 773 O O . GLU A 1 101 ? -5.527 -9.731 10.340 1.00 87.44 101 GLU A O 1
ATOM 778 N N . THR A 1 102 ? -5.734 -7.562 10.866 1.00 85.69 102 THR A N 1
ATOM 779 C CA . THR A 1 102 ? -6.518 -7.179 9.679 1.00 85.69 102 THR A CA 1
ATOM 780 C C . THR A 1 102 ? -5.816 -6.170 8.777 1.00 85.69 102 THR A C 1
ATOM 782 O O . THR A 1 102 ? -6.424 -5.690 7.824 1.00 85.69 102 THR A O 1
ATOM 785 N N . LEU A 1 103 ? -4.571 -5.800 9.088 1.00 96.06 103 LEU A N 1
ATOM 786 C CA . LEU A 1 103 ? -3.859 -4.755 8.359 1.00 96.06 103 LEU A CA 1
ATOM 787 C C . LEU A 1 103 ? -2.989 -5.378 7.267 1.00 96.06 103 LEU A C 1
ATOM 789 O O . LEU A 1 103 ? -2.218 -6.296 7.525 1.00 96.06 103 LEU A O 1
ATOM 793 N N . ILE A 1 104 ? -3.072 -4.827 6.064 1.00 97.94 104 ILE A N 1
ATOM 794 C CA . ILE A 1 104 ? -2.153 -5.099 4.955 1.00 97.94 104 ILE A CA 1
ATOM 795 C C . ILE A 1 104 ? -1.502 -3.795 4.487 1.00 97.94 104 ILE A C 1
ATOM 797 O O . ILE A 1 104 ? -1.834 -2.703 4.956 1.00 97.94 104 ILE A O 1
ATOM 801 N N . PHE A 1 105 ? -0.558 -3.886 3.557 1.00 98.50 105 PHE A N 1
ATOM 802 C CA . PHE A 1 105 ? -0.008 -2.707 2.904 1.00 98.50 105 PHE A CA 1
ATOM 803 C C . PHE A 1 105 ? -0.676 -2.437 1.559 1.00 98.50 105 PHE A C 1
ATOM 805 O O . PHE A 1 105 ? -0.959 -3.346 0.772 1.00 98.50 105 PHE A O 1
ATOM 812 N N . GLU A 1 106 ? -0.865 -1.150 1.293 1.00 98.50 106 GLU A N 1
ATOM 813 C CA . GLU A 1 106 ? -1.152 -0.629 -0.036 1.00 98.50 106 GLU A CA 1
ATOM 814 C C . GLU A 1 106 ? 0.137 -0.046 -0.625 1.00 98.50 106 GLU A C 1
ATOM 816 O O . GLU A 1 106 ? 0.809 0.771 0.008 1.00 98.50 106 GLU A O 1
ATOM 821 N N . ALA A 1 107 ? 0.494 -0.490 -1.831 1.00 96.75 107 ALA A N 1
ATOM 822 C CA . ALA A 1 107 ? 1.658 -0.012 -2.566 1.00 96.75 107 ALA A CA 1
ATOM 823 C C . ALA A 1 107 ? 1.219 0.776 -3.806 1.00 96.75 107 ALA A C 1
ATOM 825 O O . ALA A 1 107 ? 0.407 0.317 -4.617 1.00 96.75 107 ALA A O 1
ATOM 826 N N . HIS A 1 108 ? 1.777 1.976 -3.949 1.00 94.62 108 HIS A N 1
ATOM 827 C CA . HIS A 1 108 ? 1.629 2.830 -5.126 1.00 94.62 108 HIS A CA 1
ATOM 828 C C . HIS A 1 108 ? 2.805 2.623 -6.092 1.00 94.62 108 HIS A C 1
ATOM 830 O O . HIS A 1 108 ? 3.775 1.947 -5.755 1.00 94.62 108 HIS A O 1
ATOM 836 N N . SER A 1 109 ? 2.706 3.182 -7.303 1.00 92.81 109 SER A N 1
ATOM 837 C CA . SER A 1 109 ? 3.749 3.100 -8.340 1.00 92.81 109 SER A CA 1
ATOM 838 C C . SER A 1 109 ? 4.221 1.673 -8.663 1.00 92.81 109 SER A C 1
ATOM 840 O O . SER A 1 109 ? 5.386 1.449 -8.986 1.00 92.81 109 SER A O 1
ATOM 842 N N . THR A 1 110 ? 3.324 0.684 -8.592 1.00 96.50 110 THR A N 1
ATOM 843 C CA . THR A 1 110 ? 3.671 -0.727 -8.868 1.00 96.50 110 THR A CA 1
ATOM 844 C C . THR A 1 110 ? 3.715 -1.050 -10.365 1.00 96.50 110 THR A C 1
ATOM 846 O O . THR A 1 110 ? 3.970 -2.187 -10.766 1.00 96.50 110 THR A O 1
ATOM 849 N N . ASP A 1 111 ? 3.476 -0.042 -11.205 1.00 96.56 111 ASP A N 1
ATOM 850 C CA . ASP A 1 111 ? 3.597 -0.094 -12.652 1.00 96.56 111 ASP A CA 1
ATOM 851 C C . ASP A 1 111 ? 4.966 -0.639 -13.101 1.00 96.56 111 ASP A C 1
ATOM 853 O O . ASP A 1 111 ? 6.001 -0.409 -12.477 1.00 96.56 111 ASP A O 1
ATOM 857 N N . TYR A 1 112 ? 4.960 -1.362 -14.224 1.00 96.81 112 TYR A N 1
ATOM 858 C CA . TYR A 1 112 ? 6.145 -1.909 -14.906 1.00 96.81 112 TYR A CA 1
ATOM 859 C C . TYR A 1 112 ? 6.974 -2.952 -14.134 1.00 96.81 112 TYR A C 1
ATOM 861 O O . TYR A 1 112 ? 7.912 -3.508 -14.707 1.00 96.81 112 TYR A O 1
ATOM 869 N N . GLN A 1 113 ? 6.621 -3.280 -12.889 1.00 98.06 113 GLN A N 1
ATOM 870 C CA . GLN A 1 113 ? 7.243 -4.378 -12.148 1.00 98.06 113 GLN A CA 1
ATOM 871 C C . GLN A 1 113 ? 7.063 -5.717 -12.877 1.00 98.06 113 GLN A C 1
ATOM 873 O O . GLN A 1 113 ? 6.038 -5.984 -13.513 1.00 98.06 113 GLN A O 1
ATOM 878 N N . THR A 1 114 ? 8.045 -6.608 -12.738 1.00 97.88 114 THR A N 1
ATOM 879 C CA . THR A 1 114 ? 7.927 -7.965 -13.287 1.00 97.88 114 THR A CA 1
ATOM 880 C C . THR A 1 114 ? 6.787 -8.745 -12.611 1.00 97.88 114 THR A C 1
ATOM 882 O O . THR A 1 114 ? 6.498 -8.517 -11.431 1.00 97.88 114 THR A O 1
ATOM 885 N N . PRO A 1 115 ? 6.162 -9.731 -13.285 1.00 98.12 115 PRO A N 1
ATOM 886 C CA . PRO A 1 115 ? 5.161 -10.595 -12.650 1.00 98.12 115 PRO A CA 1
ATOM 887 C C . PRO A 1 115 ? 5.669 -11.291 -11.377 1.00 98.12 115 PRO A C 1
ATOM 889 O O . PRO A 1 115 ? 4.904 -11.517 -10.439 1.00 98.12 115 PRO A O 1
ATOM 892 N N . GLN A 1 116 ? 6.961 -11.626 -11.331 1.00 98.31 116 GLN A N 1
ATOM 893 C CA . GLN A 1 116 ? 7.619 -12.203 -10.161 1.00 98.31 116 GLN A CA 1
ATOM 894 C C . GLN A 1 116 ? 7.685 -11.194 -9.009 1.00 98.31 116 GLN A C 1
ATOM 896 O O . GLN A 1 116 ? 7.334 -11.550 -7.886 1.00 98.31 116 GLN A O 1
ATOM 901 N N . SER A 1 117 ? 8.066 -9.944 -9.289 1.00 97.94 117 SER A N 1
ATOM 902 C CA . SER A 1 117 ? 8.089 -8.855 -8.304 1.00 97.94 117 SER A CA 1
ATOM 903 C C . SER A 1 117 ? 6.691 -8.560 -7.757 1.00 97.94 117 SER A C 1
ATOM 905 O O . SER A 1 117 ? 6.525 -8.491 -6.544 1.00 97.94 117 SER A O 1
ATOM 907 N N . LEU A 1 118 ? 5.670 -8.481 -8.620 1.00 98.44 118 LEU A N 1
ATOM 908 C CA . LEU A 1 118 ? 4.272 -8.283 -8.205 1.00 98.44 118 LEU A CA 1
ATOM 909 C C . LEU A 1 118 ? 3.776 -9.417 -7.300 1.00 98.44 118 LEU A C 1
ATOM 911 O O . LEU A 1 118 ? 3.131 -9.170 -6.285 1.00 98.44 118 LEU A O 1
ATOM 915 N N . ARG A 1 119 ? 4.114 -10.671 -7.622 1.00 98.62 119 ARG A N 1
ATOM 916 C CA . ARG A 1 119 ? 3.789 -11.811 -6.755 1.00 98.62 119 ARG A CA 1
ATOM 917 C C . ARG A 1 119 ? 4.497 -11.719 -5.405 1.00 98.62 119 ARG A C 1
ATOM 919 O O . ARG A 1 119 ? 3.894 -12.040 -4.386 1.00 98.62 119 ARG A O 1
ATOM 926 N N . GLN A 1 120 ? 5.766 -11.325 -5.407 1.00 98.69 120 GLN A N 1
ATOM 927 C CA . GLN A 1 120 ? 6.554 -11.226 -4.186 1.00 98.69 120 GLN A CA 1
ATOM 928 C C . GLN A 1 120 ? 6.069 -10.079 -3.289 1.00 98.69 120 GLN A C 1
ATOM 930 O O . GLN A 1 120 ? 5.996 -10.270 -2.083 1.00 98.69 120 GLN A O 1
ATOM 935 N N . LEU A 1 121 ? 5.632 -8.954 -3.867 1.00 98.69 121 LEU A N 1
ATOM 936 C CA . LEU A 1 121 ? 4.954 -7.876 -3.137 1.00 98.69 121 LEU A CA 1
ATOM 937 C C . LEU A 1 121 ? 3.736 -8.400 -2.359 1.00 98.69 121 LEU A C 1
ATOM 939 O O . LEU A 1 121 ? 3.619 -8.141 -1.166 1.00 98.69 121 LEU A O 1
ATOM 943 N N . VAL A 1 122 ? 2.876 -9.204 -2.994 1.00 98.50 122 VAL A N 1
ATOM 9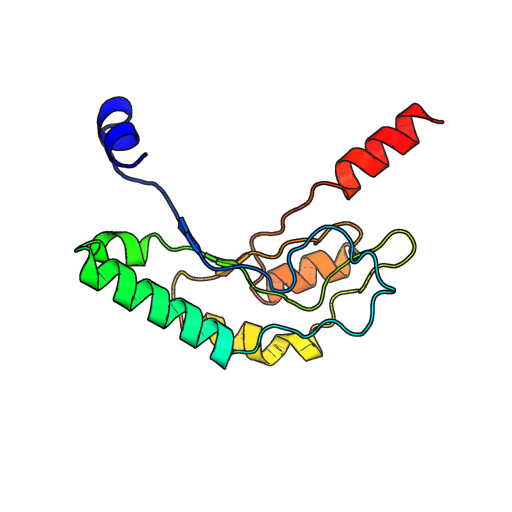44 C CA . VAL A 1 122 ? 1.705 -9.794 -2.317 1.00 98.50 122 VAL A CA 1
ATOM 945 C C . VAL A 1 122 ? 2.111 -10.757 -1.196 1.00 98.50 122 VAL A C 1
ATOM 947 O O . VAL A 1 122 ? 1.485 -10.752 -0.141 1.00 98.50 122 VAL A O 1
ATOM 950 N N . ILE A 1 123 ? 3.148 -11.579 -1.408 1.00 98.31 123 ILE A N 1
ATOM 951 C CA . ILE A 1 123 ? 3.679 -12.489 -0.374 1.00 98.31 123 ILE A CA 1
ATOM 952 C C . ILE A 1 123 ? 4.181 -11.703 0.843 1.00 98.31 123 ILE A C 1
ATOM 954 O O . ILE A 1 123 ? 3.980 -12.146 1.970 1.00 98.31 123 ILE A O 1
ATOM 958 N N . ASP A 1 124 ? 4.777 -10.535 0.612 1.00 98.56 124 ASP A N 1
ATOM 959 C CA . ASP A 1 124 ? 5.330 -9.656 1.646 1.00 98.56 124 ASP A CA 1
ATOM 960 C C . ASP A 1 124 ? 4.289 -8.638 2.174 1.00 98.56 124 ASP A C 1
ATOM 962 O O . ASP 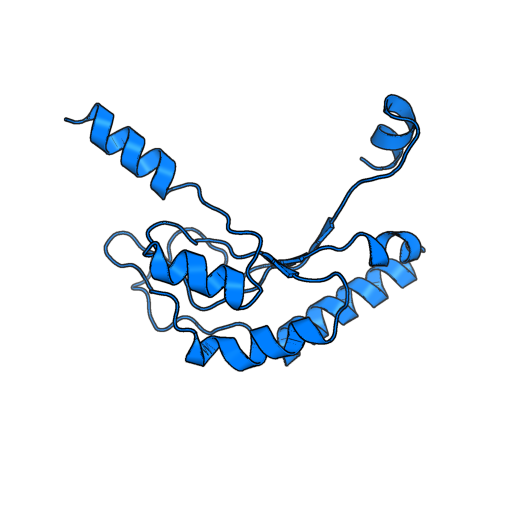A 1 124 ? 4.634 -7.566 2.675 1.00 98.56 124 ASP A O 1
ATOM 966 N N . HIS A 1 125 ? 2.998 -8.979 2.055 1.00 98.44 125 HIS A N 1
ATOM 967 C CA . HIS A 1 125 ? 1.824 -8.251 2.564 1.00 98.44 125 HIS A CA 1
ATOM 968 C C . HIS A 1 125 ? 1.505 -6.900 1.902 1.00 98.44 125 HIS A C 1
ATOM 970 O O . HIS A 1 125 ? 0.582 -6.210 2.340 1.00 98.44 125 HIS A O 1
ATOM 976 N N . PHE A 1 126 ? 2.171 -6.542 0.801 1.00 98.31 126 PHE A N 1
ATOM 977 C CA . PHE A 1 126 ? 1.720 -5.479 -0.109 1.00 98.31 126 PHE A CA 1
ATOM 978 C C . PHE A 1 126 ? 0.608 -6.031 -1.004 1.00 98.31 126 PHE A C 1
ATOM 980 O O . PHE A 1 126 ? 0.813 -6.370 -2.168 1.00 98.31 126 PHE A O 1
ATOM 987 N N . ALA A 1 127 ? -0.575 -6.211 -0.420 1.00 97.62 127 ALA A N 1
ATOM 988 C CA . ALA A 1 127 ? -1.672 -6.942 -1.047 1.00 97.62 127 ALA A CA 1
ATOM 989 C C . ALA A 1 127 ? -2.629 -6.049 -1.857 1.00 97.62 127 ALA A C 1
ATOM 991 O O . ALA A 1 127 ? -3.355 -6.567 -2.707 1.00 97.62 127 ALA A O 1
ATOM 992 N N . ILE A 1 128 ? -2.598 -4.724 -1.664 1.00 98.50 128 ILE A N 1
ATOM 993 C CA . ILE A 1 128 ? -3.255 -3.770 -2.570 1.00 98.50 128 ILE A CA 1
ATOM 994 C C . ILE A 1 128 ? -2.182 -3.133 -3.455 1.00 98.50 128 ILE A C 1
ATOM 996 O O . ILE A 1 128 ? -1.373 -2.333 -2.991 1.00 98.50 128 ILE A O 1
ATOM 1000 N N . LEU A 1 129 ? -2.171 -3.495 -4.739 1.00 98.38 129 LEU A N 1
ATOM 1001 C CA . LEU A 1 129 ? -1.211 -2.997 -5.725 1.00 98.38 129 LEU A CA 1
ATOM 1002 C C . LEU A 1 129 ? -1.905 -2.018 -6.673 1.00 98.38 129 LEU A C 1
ATOM 1004 O O . LEU A 1 129 ? -2.729 -2.427 -7.497 1.00 98.38 129 LEU A O 1
ATOM 1008 N N . LYS A 1 130 ? -1.592 -0.722 -6.564 1.00 97.56 130 LYS A N 1
ATOM 1009 C CA . LYS A 1 130 ? -2.144 0.288 -7.476 1.00 97.56 130 LYS A CA 1
ATOM 1010 C C . LYS A 1 130 ? -1.328 0.378 -8.759 1.00 97.56 130 LYS A C 1
ATOM 1012 O O . LYS A 1 130 ? -0.100 0.464 -8.724 1.00 97.56 130 LYS A O 1
ATOM 1017 N N . VAL A 1 131 ? -2.043 0.419 -9.879 1.00 97.00 131 VAL A N 1
ATOM 1018 C CA . VAL A 1 131 ? -1.506 0.530 -11.239 1.00 97.00 131 VAL A CA 1
ATOM 1019 C C . VAL A 1 131 ? -2.305 1.575 -12.018 1.00 97.00 131 VAL A C 1
ATOM 1021 O O . VAL A 1 131 ? -3.522 1.690 -11.844 1.00 97.00 131 VAL A O 1
ATOM 1024 N N . GLY A 1 132 ? -1.643 2.336 -12.887 1.00 96.25 132 GLY A N 1
ATOM 1025 C CA . GLY A 1 132 ? -2.298 3.345 -13.719 1.00 96.25 132 GLY A CA 1
ATOM 1026 C C . GLY A 1 132 ? -1.500 3.647 -14.986 1.00 96.25 132 GLY A C 1
ATOM 1027 O O . GLY A 1 132 ? -1.933 3.249 -16.073 1.00 96.25 132 GLY A O 1
ATOM 1028 N N . PRO A 1 133 ? -0.338 4.320 -14.880 1.00 95.06 133 PRO A N 1
ATOM 1029 C CA . PRO A 1 133 ? 0.520 4.644 -16.015 1.00 95.06 133 PRO A CA 1
ATOM 1030 C C . PRO A 1 133 ? 0.803 3.475 -16.961 1.00 95.06 133 PRO A C 1
ATOM 1032 O O . PRO A 1 133 ? 0.614 3.655 -18.164 1.00 95.06 133 PRO A O 1
ATOM 1035 N N . ALA A 1 134 ? 1.132 2.279 -16.464 1.00 95.94 134 ALA A N 1
ATOM 1036 C CA . ALA A 1 134 ? 1.403 1.107 -17.302 1.00 95.94 134 ALA A CA 1
ATOM 1037 C C . ALA A 1 134 ? 0.205 0.708 -18.175 1.00 95.94 134 ALA A C 1
ATOM 1039 O O . ALA A 1 134 ? 0.384 0.347 -19.340 1.00 95.94 134 ALA A O 1
ATOM 1040 N N . LEU A 1 135 ? -1.023 0.831 -17.655 1.00 98.06 135 LEU A N 1
ATOM 1041 C CA . LEU A 1 135 ? -2.238 0.529 -18.419 1.00 98.06 135 LEU A CA 1
ATOM 1042 C C . LEU A 1 135 ? -2.414 1.517 -19.577 1.00 98.06 135 LEU A C 1
ATOM 1044 O O . LEU A 1 135 ? -2.631 1.118 -20.722 1.00 98.06 135 LEU A O 1
ATOM 1048 N N . THR A 1 136 ? -2.284 2.815 -19.295 1.00 97.50 136 THR A N 1
ATOM 1049 C CA . THR A 1 136 ? -2.414 3.854 -20.331 1.00 97.50 136 THR A CA 1
ATOM 1050 C C . THR A 1 136 ? -1.223 3.898 -21.290 1.00 97.50 136 THR A C 1
ATOM 1052 O O . THR A 1 136 ? -1.388 4.268 -22.452 1.00 97.50 136 THR A O 1
ATOM 1055 N N . PHE A 1 137 ? -0.040 3.474 -20.844 1.00 95.69 137 PHE A N 1
ATOM 1056 C CA . PHE A 1 137 ? 1.146 3.327 -21.678 1.00 95.69 137 PHE A CA 1
ATOM 1057 C C . PHE A 1 1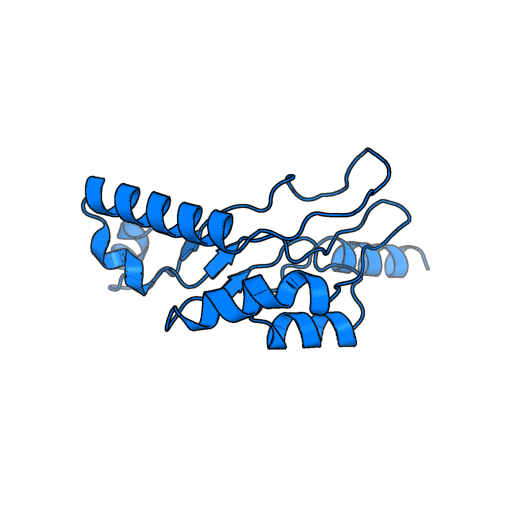37 ? 0.949 2.215 -22.710 1.00 95.69 137 PHE A C 1
ATOM 1059 O O . PHE A 1 137 ? 1.117 2.470 -23.901 1.00 95.69 137 PHE A O 1
ATOM 1066 N N . ALA A 1 138 ? 0.507 1.029 -22.278 1.00 97.56 138 ALA A N 1
ATOM 1067 C CA . ALA A 1 138 ? 0.209 -0.086 -23.177 1.00 97.56 138 ALA A CA 1
ATOM 1068 C C . ALA A 1 138 ? -0.904 0.269 -24.181 1.00 97.56 138 ALA A C 1
ATOM 1070 O O . ALA A 1 138 ? -0.798 -0.037 -25.369 1.00 97.56 138 ALA A O 1
ATOM 1071 N N . LEU A 1 139 ? -1.944 0.985 -23.730 1.00 98.38 139 LEU A N 1
ATOM 1072 C CA . LEU A 1 139 ? -2.971 1.529 -24.624 1.00 98.38 139 LEU A CA 1
ATOM 1073 C C . LEU A 1 139 ? -2.360 2.454 -25.688 1.00 98.38 139 LEU A C 1
ATOM 1075 O O . LEU A 1 139 ? -2.681 2.331 -26.868 1.00 98.38 139 LEU A O 1
ATOM 1079 N N . ARG A 1 140 ? -1.479 3.377 -25.288 1.00 98.25 140 ARG A N 1
ATOM 1080 C CA . ARG A 1 140 ? -0.812 4.299 -26.216 1.00 98.25 140 ARG A CA 1
ATOM 1081 C C . ARG A 1 140 ? 0.046 3.552 -27.240 1.00 98.25 140 ARG A C 1
ATOM 1083 O O . ARG A 1 140 ? 0.006 3.917 -28.409 1.00 98.25 140 ARG A O 1
ATOM 1090 N N . GLU A 1 141 ? 0.797 2.528 -26.831 1.00 98.12 141 GLU A N 1
ATOM 1091 C CA . GLU A 1 141 ? 1.590 1.703 -27.757 1.00 98.12 141 GLU A CA 1
ATOM 1092 C C . GLU A 1 141 ? 0.711 1.020 -28.808 1.00 98.12 141 GLU A C 1
ATOM 1094 O O . GLU A 1 141 ? 1.015 1.100 -29.996 1.00 98.12 141 GLU A O 1
ATOM 1099 N N . ALA A 1 142 ? -0.416 0.435 -28.391 1.00 98.31 142 ALA A N 1
ATOM 1100 C CA . ALA A 1 142 ? -1.367 -0.196 -29.305 1.00 98.31 142 ALA A CA 1
ATOM 1101 C C . ALA A 1 142 ? -2.021 0.796 -30.286 1.00 98.31 142 ALA A C 1
ATOM 1103 O O . ALA A 1 142 ? -2.390 0.419 -31.392 1.00 98.31 142 ALA A O 1
ATOM 1104 N N . LEU A 1 143 ? -2.181 2.065 -29.896 1.00 98.19 143 LEU A N 1
ATOM 1105 C CA . LEU A 1 143 ? -2.711 3.111 -30.778 1.00 98.19 143 LEU A CA 1
ATOM 1106 C C . LEU A 1 143 ? -1.668 3.665 -31.761 1.00 98.19 143 LEU A C 1
ATOM 1108 O O . LEU A 1 143 ? -2.048 4.281 -32.754 1.00 98.19 143 LEU A O 1
ATOM 1112 N N . PHE A 1 144 ? -0.374 3.513 -31.466 1.00 97.25 144 PHE A N 1
ATOM 1113 C CA . PHE A 1 144 ? 0.725 4.042 -32.283 1.00 97.25 144 PHE A CA 1
ATOM 1114 C C . PHE A 1 144 ? 1.285 3.008 -33.272 1.00 97.25 144 PHE A C 1
ATOM 1116 O O . PHE A 1 144 ? 2.080 3.386 -34.136 1.00 97.25 144 PHE A O 1
ATOM 1123 N N . SER A 1 145 ? 0.905 1.734 -33.130 1.00 85.44 145 SER A N 1
ATOM 1124 C CA . SER A 1 145 ? 1.347 0.619 -33.979 1.00 85.44 145 SER A CA 1
ATOM 1125 C C . SER A 1 145 ? 0.724 0.612 -35.369 1.00 85.44 145 SER A C 1
ATOM 1127 O O . SER A 1 145 ? -0.486 0.918 -35.460 1.00 85.44 145 SER A O 1
#